Protein AF-A0ABD0RND1-F1 (afdb_monomer_lite)

pLDDT: mean 93.24, std 6.66, 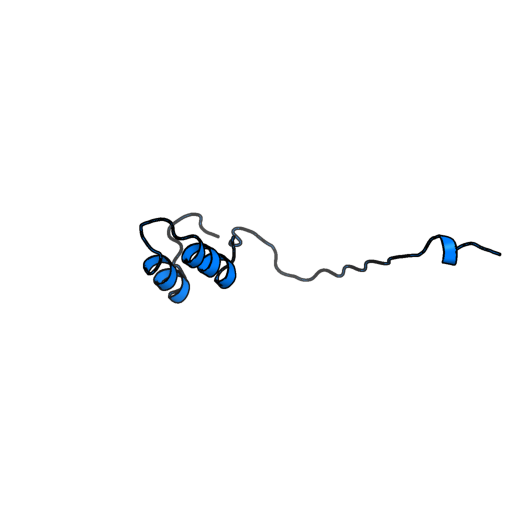range [61.09, 98.06]

Organism: Cirrhinus mrigala (NCBI:txid683832)

Radius of gyration: 22.07 Å; chains: 1; bounding box: 39×30×61 Å

Secondary structure (DSSP, 8-state):
--SS-PPPPHHHHHHHHTS-SS--HHHHHHHHHHH-S---SS--------------TTTT---

InterPro domains:
  IPR020863 Membrane attack complex component/perforin domain, conserved site [PS00279] (28-39)
  IPR020864 Membrane attack complex component/perforin (MACPF) domain [PF01823] (3-59)
  IPR020864 Membrane attack complex component/perforin (MACPF) domain [PS51412] (1-63)

Sequence (63 aa):
MKSRDLTLNEDVHWALGDLPDQYDFGAYSQFFNEYGTHYVTEGAMGGYMESVAVVNKDAMGRN

Foldseek 3Di:
DDPDDDDDDPVLVVLVVPDDPDDDPVSVVVSCVVPNDDDDPDDDDDDDDDDDDDDDPVVVDDD

Structure (mmCIF, N/CA/C/O backbone):
data_AF-A0ABD0RND1-F1
#
_entry.id   AF-A0ABD0RND1-F1
#
loop_
_atom_site.group_PDB
_atom_site.id
_atom_site.type_symbol
_atom_site.label_atom_id
_atom_site.label_alt_id
_atom_site.label_comp_id
_atom_site.label_asym_id
_atom_site.label_entity_id
_atom_site.label_seq_id
_atom_site.pdbx_PDB_ins_code
_atom_site.Cartn_x
_atom_site.Cartn_y
_atom_site.Cartn_z
_atom_site.occupancy
_atom_site.B_iso_or_equiv
_atom_site.auth_seq_id
_atom_site.auth_comp_id
_atom_site.auth_asym_id
_atom_site.auth_atom_id
_atom_site.pdbx_PDB_model_num
ATOM 1 N N . MET A 1 1 ? 4.059 15.263 5.299 1.00 77.38 1 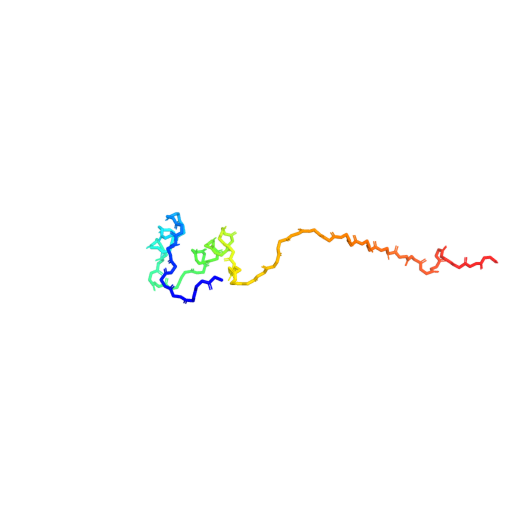MET A N 1
ATOM 2 C CA . MET A 1 1 ? 2.905 14.854 6.131 1.00 77.38 1 MET A CA 1
ATOM 3 C C . MET A 1 1 ? 3.283 14.977 7.603 1.00 77.38 1 MET A C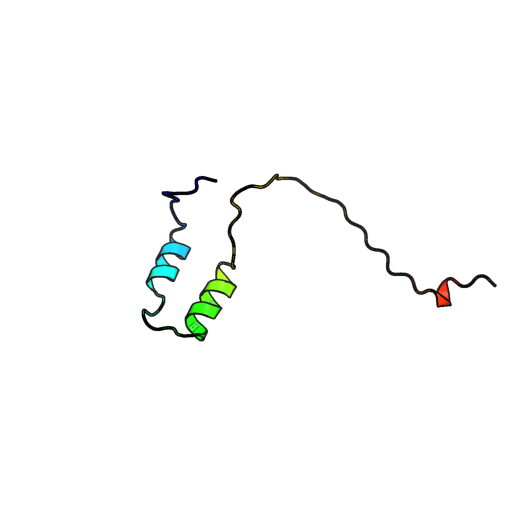 1
ATOM 5 O O . MET A 1 1 ? 4.467 14.900 7.909 1.00 77.38 1 MET A O 1
ATOM 9 N N . LYS A 1 2 ? 2.331 15.239 8.508 1.00 80.75 2 LYS A N 1
ATOM 10 C CA . LYS A 1 2 ? 2.631 15.330 9.950 1.00 80.75 2 LYS A CA 1
ATOM 11 C C . LYS A 1 2 ? 3.007 13.949 10.502 1.00 80.75 2 LYS A C 1
ATOM 13 O O . LYS A 1 2 ? 2.440 12.954 10.069 1.00 80.75 2 LYS A O 1
ATOM 18 N N . SER A 1 3 ? 3.931 13.894 11.461 1.00 84.69 3 SER A N 1
ATOM 19 C CA . SER A 1 3 ? 4.412 12.628 12.048 1.00 84.69 3 SER A CA 1
ATOM 20 C C . SER A 1 3 ? 3.564 12.112 13.217 1.00 84.69 3 SER A C 1
ATOM 22 O O . SER A 1 3 ? 3.849 11.042 13.744 1.00 84.69 3 SER A O 1
ATOM 24 N N . ARG A 1 4 ? 2.575 12.887 13.674 1.00 88.56 4 ARG A N 1
ATOM 25 C CA . ARG A 1 4 ? 1.670 12.559 14.785 1.00 88.56 4 ARG A CA 1
ATOM 26 C C . ARG A 1 4 ? 0.279 13.110 14.502 1.00 88.56 4 ARG A C 1
ATOM 28 O O . ARG A 1 4 ? 0.145 14.023 13.683 1.00 88.56 4 ARG A O 1
ATOM 35 N N . ASP A 1 5 ? -0.709 12.549 15.194 1.00 90.88 5 ASP A N 1
ATOM 36 C CA . ASP A 1 5 ? -2.110 12.984 15.174 1.00 90.88 5 ASP A CA 1
ATOM 37 C C . ASP A 1 5 ? -2.699 13.031 13.756 1.00 90.88 5 ASP A C 1
ATOM 39 O O . ASP A 1 5 ? -3.424 13.952 13.377 1.00 90.88 5 ASP A O 1
ATOM 43 N N . LEU A 1 6 ? -2.337 12.035 12.942 1.00 91.62 6 LEU A N 1
ATOM 44 C CA . LEU A 1 6 ? -2.944 11.820 11.636 1.00 91.62 6 LEU A CA 1
ATOM 45 C C . LEU A 1 6 ? -4.338 11.235 11.834 1.00 91.62 6 LEU A C 1
ATOM 47 O O . LEU A 1 6 ? -4.496 10.174 12.433 1.00 91.62 6 LEU A O 1
ATOM 51 N N . THR A 1 7 ? -5.344 11.919 11.302 1.00 93.81 7 THR A N 1
ATOM 52 C CA . THR A 1 7 ? -6.683 11.349 11.184 1.00 93.81 7 THR A CA 1
ATOM 53 C C . THR A 1 7 ? -6.648 10.256 10.125 1.00 93.81 7 THR A C 1
ATOM 55 O O . THR A 1 7 ? -6.305 10.518 8.971 1.00 93.81 7 THR A O 1
ATOM 58 N N . LEU A 1 8 ? -6.967 9.029 10.531 1.00 94.25 8 LEU A N 1
ATOM 59 C CA . LEU A 1 8 ? -7.080 7.902 9.616 1.00 94.25 8 LEU A CA 1
ATOM 60 C C . LEU A 1 8 ? -8.357 8.033 8.783 1.00 94.25 8 LEU A C 1
ATOM 62 O O . LEU A 1 8 ? -9.355 8.589 9.239 1.00 94.25 8 LEU A O 1
ATOM 66 N N . ASN A 1 9 ? -8.320 7.502 7.564 1.00 95.31 9 ASN A N 1
ATOM 67 C CA . ASN A 1 9 ? -9.544 7.233 6.820 1.00 95.31 9 ASN A CA 1
ATOM 68 C C . ASN A 1 9 ? -10.420 6.256 7.629 1.00 95.31 9 ASN A C 1
ATOM 70 O O . ASN A 1 9 ? -9.889 5.360 8.288 1.00 95.31 9 ASN A O 1
ATOM 74 N N . GLU A 1 10 ? -11.741 6.451 7.594 1.00 96.88 10 GLU A N 1
ATOM 75 C CA . GLU A 1 10 ? -12.677 5.682 8.421 1.00 96.88 10 GLU A CA 1
ATOM 76 C C . GLU A 1 10 ? -12.572 4.177 8.155 1.00 96.88 10 GLU A C 1
ATOM 78 O O . GLU A 1 10 ? -12.464 3.412 9.108 1.00 96.88 10 GLU A O 1
ATOM 83 N N . ASP A 1 11 ? -12.492 3.750 6.893 1.00 97.25 11 ASP A N 1
ATOM 84 C CA . ASP A 1 11 ? -12.417 2.329 6.532 1.00 97.25 11 ASP A CA 1
ATOM 85 C C . ASP A 1 11 ? -11.136 1.678 7.068 1.00 97.25 11 ASP A C 1
ATOM 87 O O . ASP A 1 11 ? -11.180 0.594 7.645 1.00 97.25 11 ASP A O 1
ATOM 91 N N . VAL A 1 12 ? -9.995 2.371 6.955 1.00 96.50 12 VAL A N 1
ATOM 92 C CA . VAL A 1 12 ? -8.713 1.904 7.519 1.00 96.50 12 VAL A CA 1
ATOM 93 C C . VAL A 1 12 ? -8.800 1.791 9.041 1.00 96.50 12 VAL A C 1
ATOM 95 O O . VAL A 1 12 ? -8.285 0.840 9.627 1.00 96.50 12 VAL A O 1
ATOM 98 N N . HIS A 1 13 ? -9.440 2.764 9.692 1.00 97.12 13 HIS A N 1
ATOM 99 C CA . HIS A 1 13 ? -9.612 2.768 11.141 1.00 97.12 13 HIS A CA 1
ATOM 100 C C . HIS A 1 13 ? -10.476 1.590 11.612 1.00 97.12 13 HIS A C 1
ATOM 102 O O . HIS A 1 13 ? -10.104 0.913 12.570 1.00 97.12 13 HIS A O 1
ATOM 108 N N . TRP A 1 14 ? -11.594 1.320 10.932 1.00 97.62 14 TRP A N 1
ATOM 109 C CA . TRP A 1 14 ? -12.442 0.160 11.217 1.00 97.62 14 TRP A CA 1
ATOM 110 C C . TRP A 1 14 ? -11.701 -1.156 10.980 1.00 97.62 14 TRP A C 1
ATOM 112 O O . TRP A 1 14 ? -11.662 -1.996 11.874 1.00 97.62 14 TRP A O 1
ATOM 122 N N . ALA A 1 15 ? -11.032 -1.302 9.835 1.00 97.38 15 ALA A N 1
ATOM 123 C CA . ALA A 1 15 ? -10.297 -2.519 9.502 1.00 97.38 15 ALA A CA 1
ATOM 124 C C . ALA A 1 15 ? -9.162 -2.828 10.492 1.00 97.38 15 ALA A C 1
ATOM 126 O O . ALA A 1 15 ? -8.910 -3.991 10.789 1.00 97.38 15 ALA A O 1
ATOM 127 N N . LEU A 1 16 ? -8.491 -1.804 11.036 1.00 96.44 16 LEU A N 1
ATOM 128 C CA . LEU A 1 16 ? -7.502 -1.985 12.104 1.00 96.44 16 LEU A CA 1
ATOM 129 C C . LEU A 1 16 ? -8.131 -2.492 13.406 1.00 96.44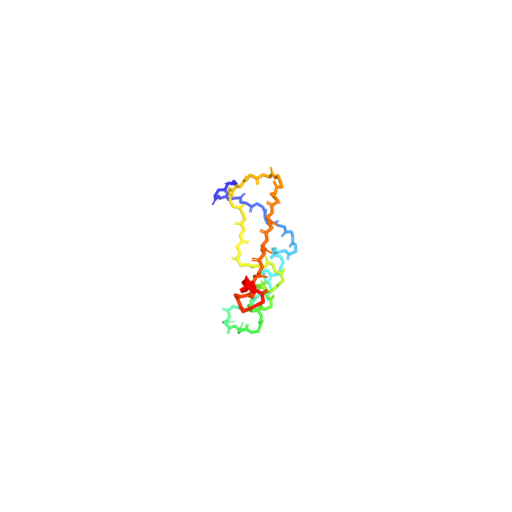 16 LEU A C 1
ATOM 131 O O . LEU A 1 16 ? -7.504 -3.281 14.108 1.00 96.44 16 LEU A O 1
ATOM 135 N N . GLY A 1 17 ? -9.339 -2.028 13.732 1.00 96.62 17 GLY A N 1
ATOM 136 C CA . GLY A 1 17 ? -10.080 -2.465 14.916 1.00 96.62 17 GLY A CA 1
ATOM 137 C C . GLY A 1 17 ? -10.592 -3.906 14.829 1.00 96.62 17 GLY A C 1
ATOM 138 O O . GLY A 1 17 ? -10.744 -4.547 15.865 1.00 96.62 17 GLY A O 1
ATOM 139 N N . ASP A 1 18 ? -10.812 -4.417 13.616 1.00 96.81 18 ASP A N 1
ATOM 140 C CA . ASP A 1 18 ? -11.287 -5.785 13.363 1.00 96.81 18 ASP A CA 1
ATOM 141 C C . ASP A 1 18 ? -10.163 -6.839 13.365 1.00 96.81 18 ASP A C 1
ATOM 143 O O . ASP A 1 18 ? -10.438 -8.044 13.338 1.00 96.81 18 ASP A O 1
ATOM 147 N N . LEU A 1 19 ? -8.890 -6.425 13.388 1.00 97.88 19 LEU A N 1
ATOM 148 C CA . LEU A 1 19 ? -7.770 -7.364 13.442 1.00 97.88 19 LEU A CA 1
ATOM 149 C C . LEU A 1 19 ? -7.748 -8.125 14.781 1.00 97.88 19 LEU A C 1
ATOM 151 O O . LEU A 1 19 ? -7.962 -7.530 15.837 1.00 97.88 19 LEU A O 1
ATOM 155 N N . PRO A 1 20 ? -7.456 -9.438 14.769 1.00 97.62 20 PRO A N 1
ATOM 156 C CA . PRO A 1 20 ? -7.420 -10.230 15.991 1.00 97.62 20 PRO A CA 1
ATOM 157 C C . PRO A 1 20 ? -6.239 -9.837 16.890 1.00 97.62 20 PRO A C 1
ATOM 159 O O . PRO A 1 20 ? -5.122 -9.649 16.415 1.00 97.62 20 PRO A O 1
ATOM 162 N N . ASP A 1 21 ? -6.469 -9.809 18.209 1.00 96.06 21 ASP A N 1
ATOM 163 C CA . ASP A 1 21 ? -5.430 -9.512 19.215 1.00 96.06 21 ASP A CA 1
ATOM 164 C C . ASP A 1 21 ? -4.264 -10.515 19.183 1.00 96.06 21 ASP A C 1
ATOM 166 O O . ASP A 1 21 ? -3.116 -10.186 19.488 1.00 96.06 21 ASP A O 1
ATOM 170 N N . GLN A 1 22 ? -4.571 -11.772 18.851 1.00 97.69 22 GLN A N 1
ATOM 171 C CA . GLN A 1 22 ? -3.571 -12.804 18.615 1.00 97.69 22 GLN A CA 1
ATOM 172 C C . GLN A 1 22 ? -3.229 -12.850 17.134 1.00 97.69 22 GLN A C 1
ATOM 174 O O . GLN A 1 22 ? -4.104 -12.772 16.277 1.00 97.69 22 GLN A O 1
ATOM 179 N N . TYR A 1 23 ? -1.944 -13.038 16.851 1.00 96.75 23 TYR A N 1
ATOM 180 C CA . TYR A 1 23 ? -1.451 -13.081 15.487 1.00 96.75 23 TYR A CA 1
ATOM 181 C C . TYR A 1 23 ? -2.162 -14.159 14.656 1.00 96.75 23 TYR A C 1
ATOM 183 O O . TYR A 1 23 ? -2.032 -15.353 14.929 1.00 96.75 23 TYR A O 1
ATOM 191 N N . ASP A 1 24 ? -2.843 -13.712 13.602 1.00 98.06 24 ASP A N 1
ATOM 192 C CA . ASP A 1 24 ? -3.406 -14.554 12.553 1.00 98.06 24 ASP A CA 1
ATOM 193 C C . ASP A 1 24 ? -2.825 -14.139 11.199 1.00 98.06 24 ASP A C 1
ATOM 195 O O . ASP A 1 24 ? -3.019 -13.019 10.727 1.00 98.06 24 ASP A O 1
ATOM 199 N N . PHE A 1 25 ? -2.088 -15.040 10.552 1.00 97.94 25 PHE A N 1
ATOM 200 C CA . PHE A 1 25 ? -1.418 -14.713 9.293 1.00 97.94 25 PHE A CA 1
ATOM 201 C C . PHE A 1 25 ? -2.405 -14.254 8.207 1.00 97.94 25 PHE A C 1
ATOM 203 O O . PHE A 1 25 ? -2.098 -13.327 7.457 1.00 97.94 25 PHE A O 1
ATOM 210 N N . GLY A 1 26 ? -3.581 -14.884 8.123 1.00 97.88 26 GLY A N 1
ATOM 211 C CA . GLY A 1 26 ? -4.570 -14.601 7.086 1.00 97.88 26 GLY A CA 1
ATOM 212 C C . GLY A 1 26 ? -5.144 -13.193 7.208 1.00 97.88 26 GLY A C 1
ATOM 213 O O . GLY A 1 26 ? -5.084 -12.427 6.244 1.00 97.88 26 GLY A O 1
ATOM 214 N N . ALA A 1 27 ? -5.622 -12.833 8.399 1.00 97.62 27 ALA A N 1
ATOM 215 C CA . ALA A 1 27 ? -6.217 -11.530 8.684 1.00 97.62 27 ALA A CA 1
ATOM 216 C C . ALA A 1 27 ? -5.226 -10.382 8.439 1.00 97.62 27 ALA A C 1
ATOM 218 O O . ALA A 1 27 ? -5.526 -9.432 7.713 1.00 97.62 27 ALA A O 1
ATOM 219 N N . TYR A 1 28 ? -4.002 -10.498 8.964 1.00 97.94 28 TYR A N 1
ATOM 220 C CA . TYR A 1 28 ? -2.980 -9.466 8.769 1.00 97.94 28 TYR A CA 1
ATOM 221 C C . TYR A 1 28 ? -2.490 -9.399 7.315 1.00 97.94 28 TYR A C 1
ATOM 223 O O . TYR A 1 28 ? -2.262 -8.307 6.791 1.00 97.94 28 TYR A O 1
ATOM 231 N N . SER A 1 29 ? -2.353 -10.538 6.624 1.00 97.94 29 SER A N 1
ATOM 232 C CA . SER A 1 29 ? -1.976 -10.533 5.206 1.00 97.94 29 SER A CA 1
ATOM 233 C C . SER A 1 29 ? -3.055 -9.891 4.338 1.00 97.94 29 SER A C 1
ATOM 235 O O . SER A 1 29 ? -2.713 -9.182 3.391 1.00 97.94 29 SER A O 1
ATOM 237 N N . GLN A 1 30 ? -4.335 -10.120 4.636 1.00 97.88 30 GLN A N 1
ATOM 238 C CA . GLN A 1 30 ? -5.436 -9.477 3.925 1.00 97.88 30 GLN A CA 1
ATOM 239 C C . GLN A 1 30 ? -5.402 -7.957 4.116 1.00 97.88 30 GLN A C 1
ATOM 241 O O . GLN A 1 30 ? -5.481 -7.233 3.128 1.00 97.88 30 GLN A O 1
ATOM 246 N N . PHE A 1 31 ? -5.188 -7.478 5.346 1.00 98.06 31 PHE A N 1
ATOM 247 C CA . PHE A 1 31 ? -5.076 -6.045 5.630 1.00 98.06 31 PHE A CA 1
ATOM 248 C C . PHE A 1 31 ? -3.992 -5.361 4.779 1.00 98.06 31 PHE A C 1
ATOM 250 O O . PHE A 1 31 ? -4.244 -4.324 4.168 1.00 98.06 31 PHE A O 1
ATOM 257 N N . PHE A 1 32 ? -2.798 -5.956 4.673 1.00 97.69 32 PHE A N 1
ATOM 258 C CA . PHE A 1 32 ? -1.720 -5.392 3.849 1.00 97.69 32 PHE A CA 1
ATOM 259 C C . PHE A 1 32 ? -1.995 -5.459 2.346 1.00 97.69 32 PHE A C 1
ATOM 261 O O . PHE A 1 32 ? -1.553 -4.576 1.613 1.00 97.69 32 PHE A O 1
ATOM 268 N N . ASN A 1 33 ? -2.696 -6.493 1.875 1.00 97.69 33 ASN A N 1
ATOM 269 C CA . ASN A 1 33 ? -3.092 -6.580 0.470 1.00 97.69 33 ASN A CA 1
ATOM 270 C C . ASN A 1 33 ? -4.123 -5.503 0.105 1.00 97.69 33 ASN A C 1
ATOM 272 O O . ASN A 1 33 ? -4.075 -4.984 -1.007 1.00 97.69 33 ASN A O 1
ATOM 276 N N . GLU A 1 34 ? -5.011 -5.154 1.037 1.00 97.69 34 GLU A N 1
ATOM 277 C CA . GLU A 1 34 ? -6.059 -4.152 0.828 1.00 97.69 34 GLU A CA 1
ATOM 278 C C . GLU A 1 34 ? -5.512 -2.715 0.921 1.00 97.69 34 GLU A C 1
ATOM 280 O O . GLU A 1 34 ? -5.740 -1.895 0.032 1.00 97.69 34 GLU A O 1
ATOM 285 N N . TYR A 1 35 ? -4.751 -2.402 1.976 1.00 97.38 35 TYR A N 1
ATOM 286 C CA . TYR A 1 35 ? -4.348 -1.024 2.302 1.00 97.38 35 TYR A CA 1
ATOM 287 C C . TYR A 1 35 ? -2.884 -0.697 1.981 1.00 97.38 35 TYR A C 1
ATOM 289 O O . TYR A 1 35 ? -2.453 0.452 2.107 1.00 97.38 35 TYR A O 1
ATOM 297 N N . GLY A 1 36 ? -2.111 -1.689 1.543 1.00 97.06 36 GLY A N 1
ATOM 298 C CA . GLY A 1 36 ? -0.686 -1.554 1.282 1.00 97.06 36 GLY A CA 1
ATOM 299 C C . GLY A 1 36 ? 0.174 -1.656 2.543 1.00 97.06 36 GLY A C 1
ATOM 300 O O . GLY A 1 36 ? -0.286 -1.927 3.650 1.00 97.06 36 GLY A O 1
ATOM 301 N N . THR A 1 37 ? 1.479 -1.462 2.358 1.00 96.81 37 THR A N 1
ATOM 302 C CA . THR A 1 37 ? 2.492 -1.652 3.414 1.00 96.81 37 THR A CA 1
ATOM 303 C C . THR A 1 37 ? 3.103 -0.347 3.916 1.00 96.81 37 THR A C 1
ATOM 305 O O . THR A 1 37 ? 3.726 -0.325 4.974 1.00 96.81 37 THR A O 1
ATOM 308 N N . HIS A 1 38 ? 2.955 0.736 3.155 1.00 95.56 38 HIS A N 1
ATOM 309 C CA . HIS A 1 38 ? 3.574 2.028 3.422 1.00 95.56 38 HIS A CA 1
ATOM 310 C C . HIS A 1 38 ? 2.613 3.156 3.061 1.00 95.56 38 HIS A C 1
ATOM 312 O O . HIS A 1 38 ? 1.741 3.003 2.209 1.00 95.56 38 HIS A O 1
ATOM 318 N N . TYR A 1 39 ? 2.838 4.319 3.662 1.00 93.50 39 TYR A N 1
ATOM 319 C CA . TYR A 1 39 ? 2.170 5.562 3.308 1.00 93.50 39 TYR A CA 1
ATOM 320 C C . TYR A 1 39 ? 3.214 6.631 2.971 1.00 93.50 39 TYR A C 1
ATOM 322 O O . TYR A 1 39 ? 4.340 6.607 3.470 1.00 93.50 39 TYR A O 1
ATOM 330 N N . VAL A 1 40 ? 2.846 7.586 2.120 1.00 93.31 40 VAL A N 1
ATOM 331 C CA . VAL A 1 40 ? 3.767 8.632 1.659 1.00 93.31 40 VAL A CA 1
ATOM 332 C C . VAL A 1 40 ? 3.842 9.755 2.696 1.00 93.31 40 VAL A C 1
ATOM 334 O O . VAL A 1 40 ? 2.862 10.455 2.949 1.00 93.31 40 VAL A O 1
ATOM 337 N N . THR A 1 41 ? 5.010 9.951 3.308 1.00 93.75 41 THR A N 1
ATOM 338 C CA . THR A 1 41 ? 5.267 11.061 4.244 1.00 93.75 41 THR A CA 1
ATOM 339 C C . THR A 1 41 ? 5.760 12.320 3.539 1.00 93.75 41 THR A C 1
ATOM 341 O O . THR A 1 41 ? 5.450 13.429 3.981 1.00 93.75 41 THR A O 1
ATOM 344 N N . GLU A 1 42 ? 6.487 12.159 2.439 1.00 93.75 42 GLU A N 1
ATOM 345 C CA . GLU A 1 42 ? 7.062 13.210 1.607 1.00 93.75 42 GLU A CA 1
ATOM 346 C C . GLU A 1 42 ? 7.095 12.731 0.153 1.00 93.75 42 GLU A C 1
ATOM 348 O O . GLU A 1 42 ? 7.304 11.550 -0.115 1.00 93.75 42 GLU A O 1
ATOM 353 N N . GLY A 1 43 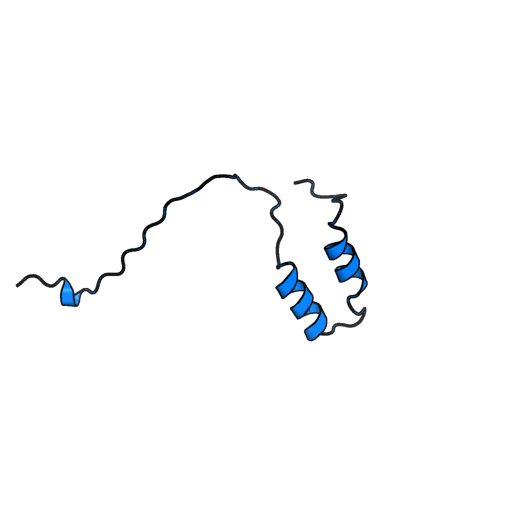? 6.871 13.642 -0.789 1.00 91.19 43 GLY A N 1
ATOM 354 C CA . 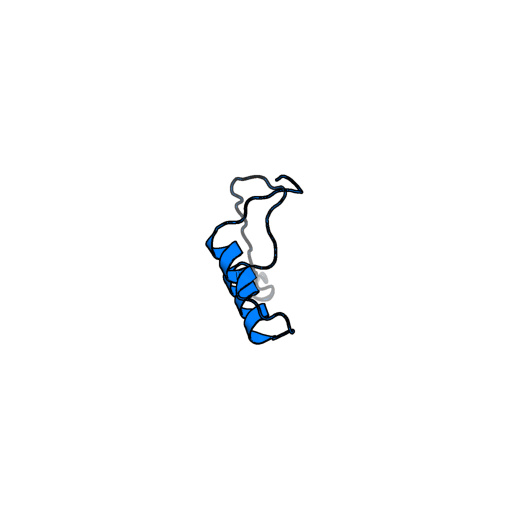GLY A 1 43 ? 6.919 13.337 -2.212 1.00 91.19 43 GLY A CA 1
ATOM 355 C C . GLY A 1 43 ? 6.545 14.545 -3.061 1.00 91.19 43 GLY A C 1
ATOM 356 O O . GLY A 1 43 ? 5.904 15.482 -2.582 1.00 91.19 43 GLY A O 1
ATOM 357 N N . ALA A 1 44 ? 6.949 14.512 -4.328 1.00 92.69 44 ALA A N 1
ATOM 358 C CA . ALA A 1 44 ? 6.558 15.491 -5.336 1.00 92.69 44 ALA A CA 1
ATOM 359 C C . ALA A 1 44 ? 5.543 14.869 -6.302 1.00 92.69 44 ALA A C 1
ATOM 361 O O . ALA A 1 44 ? 5.647 13.694 -6.649 1.00 92.69 44 ALA A O 1
ATOM 362 N N . MET A 1 45 ? 4.570 15.663 -6.750 1.00 93.62 45 MET A N 1
ATOM 363 C CA . MET A 1 45 ? 3.573 15.238 -7.736 1.00 93.62 45 MET A CA 1
ATOM 364 C C . MET A 1 45 ? 3.958 15.735 -9.131 1.00 93.62 45 MET A C 1
ATOM 366 O O . MET A 1 45 ? 4.401 16.872 -9.289 1.00 93.62 45 MET A O 1
ATOM 370 N N . GLY A 1 46 ? 3.766 14.893 -10.144 1.00 95.75 46 GLY A N 1
ATOM 371 C CA . GLY A 1 46 ? 4.112 15.184 -11.533 1.00 95.75 46 GLY A CA 1
ATOM 372 C C . GLY A 1 46 ? 4.033 13.926 -12.397 1.00 95.75 46 GLY A C 1
ATOM 373 O O . GLY A 1 46 ? 3.341 12.975 -12.045 1.00 95.75 46 GLY A O 1
ATOM 374 N N . GLY A 1 47 ? 4.762 13.911 -13.513 1.00 93.94 47 GLY A N 1
ATOM 375 C CA . GLY A 1 47 ? 4.911 12.736 -14.373 1.00 93.94 47 GLY A CA 1
ATOM 376 C C . GLY A 1 47 ? 6.357 12.575 -14.835 1.00 93.94 47 GLY A C 1
ATOM 377 O O . GLY A 1 47 ? 7.094 13.557 -14.921 1.00 93.94 47 GLY A O 1
ATOM 378 N N . TYR A 1 48 ? 6.757 11.343 -15.138 1.00 93.88 48 TYR A N 1
ATOM 379 C CA . TYR A 1 48 ? 8.038 11.031 -15.767 1.00 93.88 48 TYR A CA 1
ATOM 380 C C . TYR A 1 48 ? 7.796 10.129 -16.981 1.00 93.88 48 TYR A C 1
ATOM 382 O O . TYR A 1 48 ? 6.856 9.336 -16.992 1.00 93.88 48 TYR A O 1
ATOM 390 N N . MET A 1 49 ? 8.617 10.277 -18.020 1.00 94.62 49 MET A N 1
ATOM 391 C CA . MET A 1 49 ? 8.611 9.388 -19.180 1.00 94.62 49 MET A CA 1
ATOM 392 C C . MET A 1 49 ? 9.850 8.506 -19.107 1.00 94.62 49 MET A C 1
ATOM 394 O O . MET A 1 49 ? 10.972 9.003 -19.187 1.00 94.62 49 MET A O 1
ATOM 398 N N . GLU A 1 50 ? 9.636 7.203 -18.971 1.00 96.12 50 GLU A N 1
ATOM 399 C CA . GLU A 1 50 ? 10.689 6.195 -19.021 1.00 96.12 50 GLU A CA 1
ATOM 400 C C . GLU A 1 50 ? 10.461 5.288 -20.232 1.00 96.12 50 GLU A C 1
ATOM 402 O O . GLU A 1 50 ? 9.339 4.866 -20.509 1.00 96.12 50 GLU A O 1
ATOM 407 N N . SER A 1 51 ? 11.529 5.007 -20.978 1.00 95.25 51 SER A N 1
ATOM 408 C CA . SER A 1 51 ? 11.500 4.094 -22.119 1.00 95.25 51 SER A CA 1
ATOM 409 C C . SER A 1 51 ? 12.612 3.072 -21.964 1.00 95.25 51 SER A C 1
ATOM 411 O O . SER A 1 51 ? 13.791 3.425 -21.981 1.00 95.25 51 SER A O 1
ATOM 413 N N . VAL A 1 52 ? 12.233 1.799 -21.865 1.00 96.12 52 VAL A N 1
ATOM 414 C CA . VAL A 1 52 ? 13.168 0.676 -21.764 1.00 96.12 52 VAL A CA 1
ATOM 415 C C . VAL A 1 52 ? 13.198 -0.064 -23.097 1.00 96.12 52 VAL A C 1
ATOM 417 O O . VAL A 1 52 ? 12.181 -0.587 -23.546 1.00 96.12 52 VAL A O 1
ATOM 420 N N . ALA A 1 53 ? 14.369 -0.121 -23.735 1.00 93.50 53 ALA A N 1
ATOM 421 C CA . ALA A 1 53 ? 14.585 -0.900 -24.951 1.00 93.50 53 ALA A CA 1
ATOM 422 C C . ALA A 1 53 ? 15.397 -2.159 -24.631 1.00 93.50 53 ALA A C 1
ATOM 424 O O . ALA A 1 53 ? 16.539 -2.074 -24.177 1.00 93.50 53 ALA A O 1
ATOM 425 N N . VAL A 1 54 ? 14.813 -3.329 -24.896 1.00 94.38 54 VAL A N 1
ATOM 426 C CA . VAL A 1 54 ? 15.507 -4.618 -24.794 1.00 94.38 54 VAL A CA 1
ATOM 427 C C . VAL A 1 54 ? 15.946 -5.036 -26.190 1.00 94.38 54 VAL A C 1
ATOM 429 O O . VAL A 1 54 ? 15.116 -5.208 -27.080 1.00 94.38 54 VAL A O 1
ATOM 432 N N . VAL A 1 55 ? 17.254 -5.193 -26.385 1.00 92.31 55 VAL A N 1
ATOM 433 C CA . VAL A 1 55 ? 17.833 -5.560 -27.681 1.00 92.31 55 VAL A CA 1
ATOM 434 C C . VAL A 1 55 ? 18.526 -6.915 -27.623 1.00 92.31 55 VAL A C 1
ATOM 436 O O . VAL A 1 55 ? 19.248 -7.227 -26.675 1.00 92.31 55 VAL A O 1
ATOM 439 N N . ASN A 1 56 ? 18.313 -7.719 -28.666 1.00 92.69 56 ASN A N 1
ATOM 440 C CA . ASN A 1 56 ? 19.023 -8.975 -28.862 1.00 92.69 56 ASN A CA 1
ATOM 441 C C . ASN A 1 56 ? 20.349 -8.700 -29.588 1.00 92.69 56 ASN A C 1
ATOM 443 O O . ASN A 1 56 ? 20.352 -8.210 -30.716 1.00 92.69 56 ASN A O 1
ATOM 447 N N . LYS A 1 57 ? 21.468 -9.050 -28.946 1.00 87.81 57 LYS A N 1
ATOM 448 C CA . LYS A 1 57 ? 22.819 -8.844 -29.485 1.00 87.81 57 LYS A CA 1
ATOM 449 C C . LYS A 1 57 ? 23.065 -9.609 -30.787 1.00 87.81 57 LYS A C 1
ATOM 451 O O . LYS A 1 57 ? 23.721 -9.066 -31.669 1.00 87.81 57 LYS A O 1
ATOM 456 N N . ASP A 1 58 ? 22.498 -10.804 -30.931 1.00 90.06 58 ASP A N 1
ATOM 457 C CA . ASP A 1 58 ? 22.692 -11.653 -32.111 1.00 90.06 58 ASP A CA 1
ATOM 458 C C . ASP A 1 58 ? 21.956 -11.081 -33.329 1.00 90.06 58 ASP A C 1
ATOM 460 O O . ASP A 1 58 ? 22.498 -11.041 -34.430 1.00 90.06 58 ASP A O 1
ATOM 464 N N . ALA A 1 59 ? 20.752 -10.537 -33.121 1.00 84.88 59 ALA A N 1
ATOM 465 C CA . ALA A 1 59 ? 19.983 -9.858 -34.168 1.00 84.88 59 ALA A CA 1
ATOM 466 C C . ALA A 1 59 ? 20.571 -8.487 -34.561 1.00 84.88 59 ALA A C 1
ATOM 468 O O . ALA A 1 59 ? 20.221 -7.941 -35.605 1.00 84.88 59 ALA A O 1
ATOM 469 N N . MET A 1 60 ? 21.451 -7.921 -33.727 1.00 85.94 60 MET A N 1
ATOM 470 C CA . MET A 1 60 ? 22.153 -6.660 -33.987 1.00 85.94 60 MET A CA 1
ATOM 471 C C . MET A 1 60 ? 23.518 -6.839 -34.671 1.00 85.94 60 MET A C 1
ATOM 473 O O . MET A 1 60 ? 24.174 -5.838 -34.976 1.00 85.94 60 MET A O 1
ATOM 477 N N . GLY A 1 61 ? 23.961 -8.077 -34.917 1.00 82.31 61 GLY A N 1
ATOM 478 C CA . GLY A 1 61 ? 25.189 -8.350 -35.662 1.00 82.31 61 GLY A CA 1
ATOM 479 C C . GLY A 1 61 ? 25.120 -7.770 -37.079 1.00 82.31 61 GLY A C 1
ATOM 480 O O . GLY A 1 61 ? 24.175 -8.032 -37.818 1.00 82.31 61 GLY A O 1
ATOM 481 N N . ARG A 1 62 ? 26.112 -6.955 -37.464 1.00 72.44 62 ARG A N 1
ATOM 482 C CA . ARG A 1 62 ? 26.255 -6.478 -38.850 1.00 72.44 62 ARG A CA 1
ATOM 483 C C . ARG A 1 62 ? 26.740 -7.626 -39.744 1.00 72.44 62 ARG A C 1
ATOM 485 O O . ARG A 1 62 ? 27.678 -8.317 -39.355 1.00 72.44 62 ARG A O 1
ATOM 492 N N . ASN A 1 63 ? 26.112 -7.776 -40.917 1.00 61.09 63 ASN A N 1
ATOM 493 C CA . ASN A 1 63 ? 26.651 -8.552 -42.044 1.00 61.09 63 ASN A CA 1
ATOM 494 C C . ASN A 1 63 ? 28.013 -8.007 -42.484 1.00 61.09 63 ASN A C 1
ATOM 496 O O . ASN A 1 63 ? 28.165 -6.760 -42.466 1.00 61.09 63 ASN A O 1
#